Protein AF-A0A814I3J7-F1 (afdb_monomer)

Secondary structure (DSSP, 8-state):
---TTT-GGGGG-TTTTTS-PPTT----HHHHHTTT---HHHHHHHHHHT-SSTTTS--HHHHHTSGGGTSSSPP----GGG--S-HHHHHHHHHHTT------------------

Organism: NCBI:txid104777

InterPro domains:
  IPR011009 Protein kinase-like domain superfamily [SSF56112] (3-76)

pLDDT: mean 76.12, std 17.76, range [35.34, 94.69]

Sequence (116 aa):
SITTEVWPDVDKLELFGKLVPKPDVKRRVKERLGSYIKDPSGLDLLDKLLTLDPKKRIDSDDALDHDFFWTEPMPCDLKLDKLNSSMFEYTASRRNQYRQPQRHPNQEQQHFDRVY

Nearest PDB structures (foldseek):
  3lq5-assembly1_A  TM=9.697E-01  e=1.483E-08  Homo sapiens
  4bcj-assembly1_A  TM=9.676E-01  e=1.483E-08  Homo sapiens
  4bch-assembly1_A  TM=9.701E-01  e=1.810E-08  Homo sapiens
  4bci-assembly1_A  TM=9.575E-01  e=2.878E-08  Homo sapiens
  4ogr-assem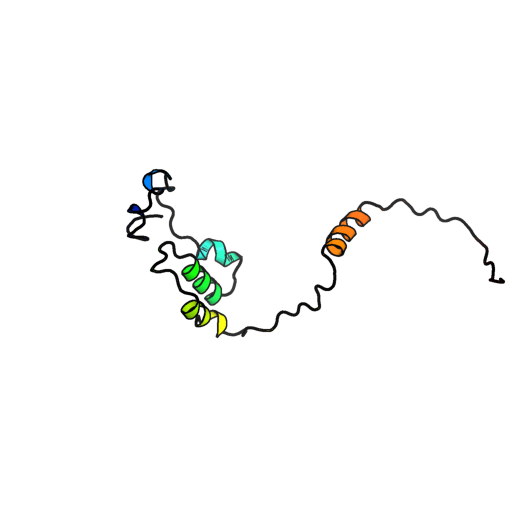bly3_I  TM=9.716E-01  e=5.585E-08  Homo sapiens

Foldseek 3Di:
DPDCVQAVCLVVDPCSVVDDPDPPDDDCQCVVCCVPDVDPQVSVLVVLCPRPHPVSRDDPVVSCVGCVCVDPVHDDDDPCVVVPDDVCVVVVVVVVVVDDDDDDDDDDDDDDDDDD

Solvent-accessible surface area (backbone atoms only — not comparable to full-atom values): 7766 Å² total; per-residue (Å²): 71,98,39,55,89,71,23,71,70,48,81,77,38,83,58,50,86,73,50,84,71,71,81,83,44,68,90,50,62,61,73,68,42,47,84,77,43,83,50,68,50,54,44,49,54,50,45,40,62,66,38,85,29,71,90,76,25,60,52,72,68,64,54,63,70,31,61,52,61,75,36,89,78,60,84,68,85,80,81,59,84,80,63,81,62,56,74,61,59,75,54,49,59,66,58,51,72,78,59,75,75,85,83,80,89,78,90,77,90,79,92,78,83,87,82,137

Radius of gyration: 28.58 Å; Cα contacts (8 Å, |Δi|>4): 58; chains: 1; bounding box: 78×66×41 Å

Mean predicted aligned error: 14.58 Å

Structure (mmCIF, N/CA/C/O backbone):
data_AF-A0A814I3J7-F1
#
_entry.id   AF-A0A814I3J7-F1
#
loop_
_atom_site.group_PDB
_atom_site.id
_atom_site.type_symbol
_atom_site.label_atom_id
_atom_site.label_alt_id
_atom_site.label_comp_id
_atom_site.label_asym_id
_atom_site.label_entity_id
_atom_site.label_seq_id
_atom_site.pdbx_PDB_ins_code
_atom_site.Cartn_x
_atom_site.Cartn_y
_atom_site.Cartn_z
_atom_site.occupancy
_atom_site.B_iso_or_equiv
_atom_site.auth_seq_id
_atom_site.auth_comp_id
_atom_site.auth_asym_id
_atom_site.auth_atom_id
_atom_site.pdbx_PDB_model_num
ATOM 1 N N . SER A 1 1 ? -4.962 9.405 10.974 1.00 75.38 1 SER A N 1
ATOM 2 C CA . SER A 1 1 ? -5.208 8.659 12.219 1.00 75.38 1 SER A CA 1
ATOM 3 C C . SER A 1 1 ? -6.143 7.511 11.921 1.00 75.38 1 SER A C 1
ATOM 5 O O . SER A 1 1 ? -6.723 7.505 10.841 1.00 75.38 1 SER A O 1
ATOM 7 N N . ILE A 1 2 ? -6.288 6.546 12.831 1.00 80.00 2 ILE A N 1
ATOM 8 C CA . ILE A 1 2 ? -7.362 5.552 12.721 1.00 80.00 2 ILE A CA 1
ATOM 9 C C . ILE A 1 2 ? -8.641 6.251 13.193 1.00 80.00 2 ILE A C 1
ATOM 11 O O . ILE A 1 2 ? -8.871 6.385 14.390 1.00 80.00 2 ILE A O 1
ATOM 15 N N . THR A 1 3 ? -9.391 6.803 12.245 1.00 82.31 3 THR A N 1
ATOM 16 C CA . THR A 1 3 ? -10.650 7.524 12.470 1.00 82.31 3 THR A CA 1
ATOM 17 C C . THR A 1 3 ? -11.735 6.928 11.586 1.00 82.31 3 THR A C 1
ATOM 19 O O . THR A 1 3 ? -11.435 6.346 10.540 1.00 82.31 3 THR A O 1
ATOM 22 N N . THR A 1 4 ? -12.991 7.119 11.983 1.00 81.50 4 THR A N 1
ATOM 23 C CA . THR A 1 4 ? -14.174 6.721 11.204 1.00 81.50 4 THR A CA 1
ATOM 24 C C . THR A 1 4 ? -14.230 7.396 9.828 1.00 81.50 4 THR A C 1
ATOM 26 O O . THR A 1 4 ? -14.782 6.837 8.890 1.00 81.50 4 THR A O 1
ATOM 29 N N . GLU A 1 5 ? -13.586 8.552 9.647 1.00 83.31 5 GLU A N 1
ATOM 30 C CA . GLU A 1 5 ? -13.443 9.195 8.331 1.00 83.31 5 GLU A CA 1
ATOM 31 C C . GLU A 1 5 ? -12.601 8.361 7.348 1.00 83.31 5 GLU A C 1
ATOM 33 O O . GLU A 1 5 ? -12.917 8.262 6.162 1.00 83.31 5 GLU A O 1
ATOM 38 N N . VAL A 1 6 ? -11.512 7.751 7.832 1.00 84.62 6 VAL A N 1
ATOM 39 C CA . VAL A 1 6 ? -10.590 6.970 6.992 1.00 84.62 6 VAL A CA 1
ATOM 40 C C . VAL A 1 6 ? -11.074 5.528 6.846 1.00 84.62 6 VAL A C 1
ATOM 42 O O . VAL A 1 6 ? -11.006 4.972 5.749 1.00 84.62 6 VAL A O 1
ATOM 45 N N . TRP A 1 7 ? -11.590 4.947 7.932 1.00 87.56 7 TRP A N 1
ATOM 46 C CA . TRP A 1 7 ? -12.144 3.596 7.986 1.00 87.56 7 TRP A CA 1
ATOM 47 C C . TRP A 1 7 ? -13.525 3.634 8.666 1.00 87.56 7 TRP A C 1
ATOM 49 O O . TRP A 1 7 ? -13.598 3.576 9.893 1.00 87.56 7 TRP A O 1
ATOM 59 N N . PRO A 1 8 ? -14.621 3.729 7.887 1.00 87.00 8 PRO A N 1
ATOM 60 C CA . PRO A 1 8 ? -15.975 3.920 8.418 1.00 87.00 8 PRO A CA 1
ATOM 61 C C . PRO A 1 8 ? -16.447 2.831 9.377 1.00 87.00 8 PRO A C 1
ATOM 63 O O . PRO A 1 8 ? -17.109 3.142 10.353 1.00 87.00 8 PRO A O 1
ATOM 66 N N . ASP A 1 9 ? -16.069 1.577 9.120 1.00 86.50 9 ASP A N 1
ATOM 67 C CA . ASP A 1 9 ? -16.484 0.413 9.913 1.00 86.50 9 ASP A CA 1
ATOM 68 C C . ASP A 1 9 ? -15.544 0.105 11.097 1.00 86.50 9 ASP A C 1
ATOM 70 O O . ASP A 1 9 ? -15.607 -0.982 11.674 1.00 86.50 9 ASP A O 1
ATOM 74 N N . VAL A 1 10 ? -14.623 1.011 11.443 1.00 85.50 10 VAL A N 1
ATOM 75 C CA . VAL A 1 10 ? -13.638 0.765 12.510 1.00 85.50 10 VAL A CA 1
ATOM 76 C C . VAL A 1 10 ? -14.267 0.728 13.906 1.00 85.50 10 VAL A C 1
ATOM 78 O O . VAL A 1 10 ? -13.767 0.046 14.797 1.00 85.50 10 VAL A O 1
ATOM 81 N N . ASP A 1 11 ? -15.385 1.425 14.085 1.00 84.12 11 ASP A N 1
ATOM 82 C CA . ASP A 1 11 ? -16.189 1.479 15.307 1.00 84.12 11 ASP A CA 1
ATOM 83 C C . ASP A 1 11 ? -16.862 0.139 15.643 1.00 84.12 11 ASP A C 1
ATOM 85 O O . ASP A 1 11 ? -17.057 -0.182 16.814 1.00 84.12 11 ASP A O 1
ATOM 89 N N . LYS A 1 12 ? -17.153 -0.678 14.625 1.00 86.50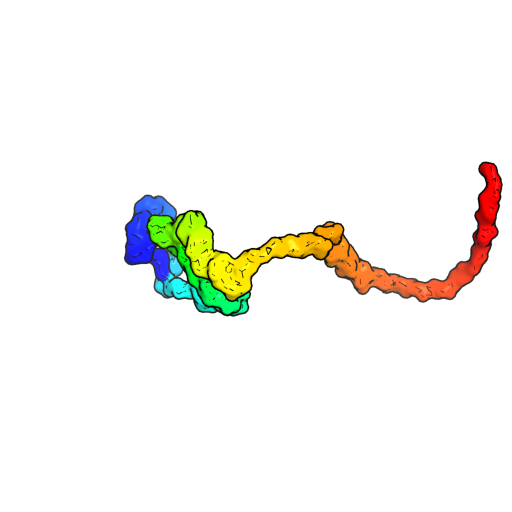 12 LYS A N 1
ATOM 90 C CA . LYS A 1 12 ? -17.721 -2.028 14.770 1.00 86.50 12 LYS A CA 1
ATOM 91 C C . LYS A 1 12 ? -16.723 -3.044 15.324 1.00 86.50 12 LYS A C 1
ATOM 93 O O . LYS A 1 12 ? -17.116 -4.152 15.682 1.00 86.50 12 LYS A O 1
ATOM 98 N N . LEU A 1 13 ? -15.434 -2.706 15.379 1.00 86.12 13 LEU A N 1
ATOM 99 C CA . LEU A 1 13 ? -14.408 -3.595 15.909 1.00 86.12 13 LEU A CA 1
ATOM 100 C C . LEU A 1 13 ? -14.395 -3.526 17.437 1.00 86.12 13 LEU A C 1
ATOM 102 O O . LEU A 1 13 ? -14.071 -2.496 18.024 1.00 86.12 13 LEU A O 1
ATOM 106 N N . GLU A 1 14 ? -14.642 -4.657 18.094 1.00 87.50 14 GLU A N 1
ATOM 107 C CA . GLU A 1 14 ? -14.698 -4.754 19.563 1.00 87.50 14 GLU A CA 1
ATOM 108 C C . GLU A 1 14 ? -13.437 -4.233 20.275 1.00 87.50 14 GLU A C 1
ATOM 110 O O . GLU A 1 14 ? -13.483 -3.761 21.413 1.00 87.50 14 GLU A O 1
ATOM 115 N N . LEU A 1 15 ? -12.284 -4.338 19.611 1.00 85.62 15 LEU A N 1
ATOM 116 C CA . LEU A 1 15 ? -10.996 -3.914 20.152 1.00 85.62 15 LEU A CA 1
ATOM 117 C C . LEU A 1 15 ? -10.726 -2.418 19.964 1.00 85.62 15 LEU A C 1
ATOM 119 O O . LEU A 1 15 ? -9.851 -1.889 20.647 1.00 85.62 15 LEU A O 1
ATOM 123 N N . PHE A 1 16 ? -11.463 -1.723 19.093 1.00 82.50 16 PHE A N 1
ATOM 124 C CA . PHE A 1 16 ? -11.226 -0.306 18.813 1.00 82.50 16 PHE A CA 1
ATOM 125 C C . PHE A 1 16 ? -11.450 0.569 20.051 1.00 82.50 16 PHE A C 1
ATOM 127 O O . PHE A 1 16 ? -10.665 1.474 20.308 1.00 82.50 16 PHE A O 1
ATOM 134 N N . GLY A 1 17 ? -12.444 0.243 20.883 1.00 75.94 17 GLY A N 1
ATOM 135 C CA . GLY A 1 17 ? -12.672 0.937 22.157 1.00 75.94 17 GLY A CA 1
ATOM 136 C C . GLY A 1 17 ? -11.660 0.594 23.260 1.00 75.94 17 GLY A C 1
ATOM 137 O O . GLY A 1 17 ? -11.523 1.349 24.219 1.00 75.94 17 GLY A O 1
ATOM 138 N N . LYS A 1 18 ? -10.947 -0.536 23.146 1.00 82.94 18 LYS A N 1
ATOM 139 C CA . LYS A 1 18 ? -9.957 -0.997 24.143 1.00 82.94 18 LYS A CA 1
ATOM 140 C C . LYS A 1 18 ? -8.543 -0.512 23.835 1.00 82.94 18 LYS A C 1
ATOM 142 O O . LYS A 1 18 ? -7.719 -0.381 24.736 1.00 82.94 18 LYS A O 1
ATOM 147 N N . LEU A 1 19 ? -8.250 -0.274 22.562 1.00 79.12 19 LEU A N 1
ATOM 148 C CA . LEU A 1 19 ? -6.972 0.242 22.100 1.00 79.12 19 LEU A CA 1
ATOM 149 C C . LEU A 1 19 ? -7.087 1.755 21.983 1.00 79.12 19 LEU A C 1
ATOM 151 O O . LEU A 1 19 ? -7.804 2.234 21.122 1.00 79.12 19 LEU A O 1
ATOM 155 N N . VAL A 1 20 ? -6.364 2.508 22.813 1.00 71.69 20 VAL A N 1
ATOM 156 C CA . VAL A 1 20 ? -6.272 3.968 22.662 1.00 71.69 20 VAL A CA 1
ATOM 157 C C . VAL A 1 20 ? -5.359 4.256 21.468 1.00 71.69 20 VAL A C 1
ATOM 159 O O . VAL A 1 20 ? -4.136 4.107 21.592 1.00 71.69 20 VAL A O 1
ATOM 162 N N . PRO A 1 21 ? -5.890 4.641 20.292 1.00 70.50 21 PRO A N 1
ATOM 163 C CA . PRO A 1 21 ? -5.038 4.983 19.170 1.00 70.50 21 PRO A CA 1
ATOM 164 C C . PRO A 1 21 ? -4.305 6.274 19.530 1.00 70.50 21 PRO A C 1
ATOM 166 O O . PRO A 1 21 ? -4.874 7.167 20.162 1.00 70.50 21 PRO A O 1
ATOM 169 N N . LYS A 1 22 ? -3.044 6.414 19.111 1.00 71.31 22 LYS A N 1
ATOM 170 C CA . LYS A 1 22 ? -2.365 7.708 19.245 1.00 71.31 22 LYS A CA 1
ATOM 171 C C . LYS A 1 22 ? -3.173 8.768 18.480 1.00 71.31 22 LYS A C 1
ATOM 173 O O . LYS A 1 22 ? -3.435 8.561 17.289 1.00 71.31 22 LYS A O 1
ATOM 178 N N . PRO A 1 23 ? -3.565 9.8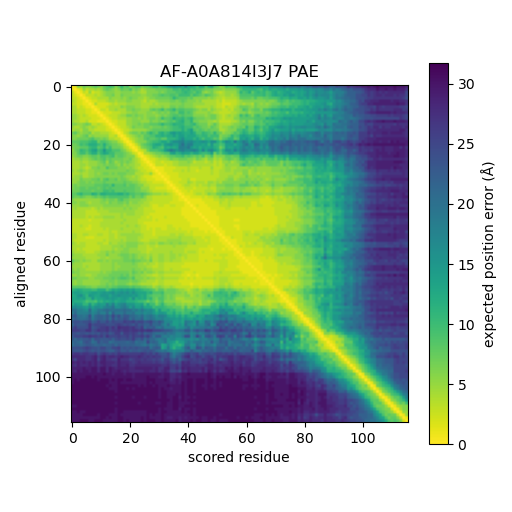75 19.131 1.00 70.12 23 PRO A N 1
ATOM 179 C CA . PRO A 1 23 ? -4.314 10.923 18.461 1.00 70.12 23 PRO A CA 1
ATOM 180 C C . PRO A 1 23 ? -3.454 11.578 17.371 1.00 70.12 23 PRO A C 1
ATOM 182 O O . PRO A 1 23 ? -2.232 11.657 17.482 1.00 70.12 23 PRO A O 1
ATOM 185 N N . ASP A 1 24 ? -4.117 12.008 16.298 1.00 72.62 24 ASP A N 1
ATOM 186 C CA . ASP A 1 24 ? -3.559 12.824 15.206 1.00 72.62 24 ASP A CA 1
ATOM 187 C C . ASP A 1 24 ? -2.325 12.272 14.442 1.00 72.62 24 ASP A C 1
ATOM 189 O O . ASP A 1 24 ? -1.500 13.000 13.884 1.00 72.62 24 ASP A O 1
ATOM 193 N N . VAL A 1 25 ? -2.187 10.947 14.341 1.00 81.69 25 VAL A N 1
ATOM 194 C CA . VAL A 1 25 ? -1.185 10.334 13.455 1.00 81.69 25 VAL A CA 1
ATOM 195 C C . VAL A 1 25 ? -1.599 10.486 11.988 1.00 81.69 25 VAL A C 1
ATOM 197 O O . VAL A 1 25 ? -2.361 9.679 11.451 1.00 81.69 25 VAL A O 1
ATOM 200 N N . LYS A 1 26 ? -1.071 11.502 11.300 1.00 83.56 26 LYS A N 1
ATOM 201 C CA . LYS A 1 26 ? -1.192 11.637 9.835 1.00 83.56 26 LYS A CA 1
ATOM 202 C C . LYS A 1 26 ? -0.567 10.440 9.105 1.00 83.56 26 LYS A C 1
ATOM 204 O O . LYS A 1 26 ? 0.382 9.829 9.597 1.00 83.56 26 LYS A O 1
ATOM 209 N N . ARG A 1 27 ? -1.095 10.104 7.922 1.00 84.62 27 ARG A N 1
ATOM 210 C CA . ARG A 1 27 ? -0.541 9.044 7.065 1.00 84.62 27 ARG A CA 1
ATOM 211 C C . ARG A 1 27 ? 0.831 9.489 6.547 1.00 84.62 27 ARG A C 1
ATOM 213 O O . ARG A 1 27 ? 0.926 10.517 5.892 1.00 84.62 27 ARG A O 1
ATOM 220 N N . ARG A 1 28 ? 1.881 8.717 6.848 1.00 85.94 28 ARG A N 1
ATOM 221 C CA . ARG A 1 28 ? 3.283 9.007 6.469 1.00 85.94 28 ARG A CA 1
ATOM 222 C C . ARG A 1 28 ? 3.953 7.843 5.734 1.00 85.94 28 ARG A C 1
ATOM 224 O O . ARG A 1 28 ? 5.158 7.655 5.844 1.00 85.94 28 ARG A O 1
ATOM 231 N N . VAL A 1 29 ? 3.169 7.014 5.043 1.00 86.69 29 VAL A N 1
ATOM 232 C CA . VAL A 1 29 ? 3.673 5.809 4.360 1.00 86.69 29 VAL A CA 1
ATOM 233 C C . VAL A 1 29 ? 4.690 6.198 3.286 1.00 86.69 29 VAL A C 1
ATOM 235 O O . VAL A 1 29 ? 5.843 5.786 3.371 1.00 86.69 29 VAL A O 1
ATOM 238 N N . LYS A 1 30 ? 4.305 7.095 2.367 1.00 87.12 30 LYS A N 1
ATOM 239 C CA . LYS A 1 30 ? 5.191 7.621 1.317 1.00 87.12 30 LYS A CA 1
ATOM 240 C C . LYS A 1 30 ? 6.445 8.311 1.884 1.00 87.12 30 LYS A C 1
ATOM 242 O O . LYS A 1 30 ? 7.545 8.056 1.415 1.00 87.12 30 LYS A O 1
ATOM 247 N N . GLU A 1 31 ? 6.299 9.106 2.946 1.00 88.50 31 GLU A N 1
ATOM 248 C CA . GLU A 1 31 ? 7.416 9.798 3.617 1.00 88.50 31 GLU A CA 1
ATOM 249 C C . GLU A 1 31 ? 8.424 8.819 4.244 1.00 88.50 31 GLU A C 1
ATOM 251 O O . GLU A 1 31 ? 9.630 8.982 4.087 1.00 88.50 31 GLU A O 1
ATOM 256 N N . ARG A 1 32 ? 7.944 7.781 4.942 1.00 89.00 32 ARG A N 1
ATOM 257 C CA . ARG A 1 32 ? 8.816 6.811 5.622 1.00 89.00 32 ARG A CA 1
ATOM 258 C C . ARG A 1 32 ? 9.461 5.807 4.679 1.00 89.00 32 ARG A C 1
ATOM 260 O O . ARG A 1 32 ? 10.550 5.332 4.978 1.00 89.00 32 ARG A O 1
ATOM 267 N N . LEU A 1 33 ? 8.774 5.447 3.598 1.00 88.81 33 LEU A N 1
ATOM 268 C CA . LEU A 1 33 ? 9.227 4.412 2.670 1.00 88.81 33 LEU A CA 1
ATOM 269 C C . LEU A 1 33 ? 9.980 4.981 1.469 1.00 88.81 33 LEU A C 1
ATOM 271 O O . LEU A 1 33 ? 10.763 4.252 0.869 1.00 88.81 33 LEU A O 1
ATOM 275 N N . GLY A 1 34 ? 9.839 6.275 1.172 1.00 87.38 34 GLY A N 1
ATOM 276 C CA . GLY A 1 34 ? 10.538 6.926 0.061 1.00 87.38 34 GLY A CA 1
ATOM 277 C C . GLY A 1 34 ? 12.066 6.918 0.180 1.00 87.38 34 GLY A C 1
ATOM 278 O O . GLY A 1 34 ? 12.758 7.011 -0.827 1.00 87.38 34 GLY A O 1
ATOM 279 N N . SER A 1 35 ? 12.627 6.756 1.383 1.00 90.06 35 SER A N 1
ATOM 280 C CA . SER A 1 35 ? 14.076 6.571 1.560 1.00 90.06 35 SER A CA 1
ATOM 281 C C . SER A 1 35 ? 14.565 5.174 1.160 1.00 90.06 35 SER A C 1
ATOM 283 O O . SER A 1 35 ? 15.740 5.009 0.831 1.00 90.06 35 SER A O 1
ATOM 285 N N . TYR A 1 36 ? 13.682 4.173 1.186 1.00 89.94 36 TYR A N 1
ATOM 286 C CA . TYR A 1 36 ? 13.995 2.777 0.873 1.00 89.94 36 TYR A CA 1
ATOM 287 C C . TYR A 1 36 ? 13.601 2.412 -0.560 1.00 89.94 36 TYR A C 1
ATOM 289 O O . TYR A 1 36 ? 14.332 1.695 -1.241 1.00 89.94 36 TYR A O 1
ATOM 297 N N . ILE A 1 37 ? 12.457 2.916 -1.019 1.00 88.50 37 ILE A N 1
ATOM 298 C CA . ILE A 1 37 ? 11.890 2.648 -2.336 1.00 88.50 37 ILE A CA 1
ATOM 299 C C . ILE A 1 37 ? 12.107 3.889 -3.191 1.00 88.50 37 ILE A C 1
ATOM 301 O O . ILE A 1 37 ? 11.451 4.909 -3.004 1.00 88.50 37 ILE A O 1
ATOM 305 N N . LYS A 1 38 ? 13.062 3.794 -4.118 1.00 86.81 38 LYS A N 1
ATOM 306 C CA . LYS A 1 38 ? 13.386 4.887 -5.046 1.00 86.81 38 LYS A CA 1
ATOM 307 C C . LYS A 1 38 ? 12.375 5.015 -6.182 1.00 86.81 38 LYS A C 1
ATOM 309 O O . LYS A 1 38 ? 12.286 6.079 -6.781 1.00 86.81 38 LYS A O 1
ATOM 314 N N . ASP A 1 39 ? 11.669 3.931 -6.484 1.00 88.62 39 ASP A N 1
ATOM 315 C CA . ASP A 1 39 ? 10.698 3.889 -7.565 1.00 88.62 39 ASP A CA 1
ATOM 316 C C . ASP A 1 39 ? 9.341 4.483 -7.125 1.00 88.62 39 ASP A C 1
ATOM 318 O O . ASP A 1 39 ? 8.737 3.982 -6.167 1.00 88.62 39 ASP A O 1
ATOM 322 N N . PRO A 1 40 ? 8.843 5.543 -7.791 1.00 89.81 40 PRO A N 1
ATOM 323 C CA . PRO A 1 40 ? 7.562 6.157 -7.451 1.00 89.81 40 PRO A CA 1
ATOM 324 C C . PRO A 1 40 ? 6.368 5.209 -7.609 1.00 89.81 40 PRO A C 1
ATOM 326 O O . PRO A 1 40 ? 5.456 5.253 -6.781 1.00 89.81 40 PRO A O 1
ATOM 329 N N . SER A 1 41 ? 6.378 4.343 -8.628 1.00 90.88 41 SER A N 1
ATOM 330 C CA . SER A 1 41 ? 5.281 3.406 -8.907 1.00 90.88 41 SER A CA 1
ATOM 331 C C . SER A 1 41 ? 5.170 2.336 -7.821 1.00 90.88 41 SER A C 1
ATOM 333 O O . SER A 1 41 ? 4.075 2.051 -7.333 1.00 90.88 41 SER A O 1
ATOM 335 N N . GLY A 1 42 ? 6.300 1.799 -7.359 1.00 90.19 42 GLY A N 1
ATOM 336 C CA . GLY A 1 42 ? 6.357 0.848 -6.250 1.00 90.19 42 GLY A CA 1
ATOM 337 C C . GLY A 1 42 ? 5.947 1.469 -4.916 1.00 90.19 42 GLY A C 1
ATOM 338 O O . GLY A 1 42 ? 5.288 0.821 -4.101 1.00 90.19 42 GLY A O 1
ATOM 339 N N . LEU A 1 43 ? 6.275 2.748 -4.697 1.00 92.44 43 LEU A N 1
ATOM 340 C CA . LEU A 1 43 ? 5.807 3.489 -3.526 1.00 92.44 43 LEU A CA 1
ATOM 341 C C . LEU A 1 43 ? 4.281 3.667 -3.545 1.00 92.44 43 LEU A C 1
ATOM 343 O O . LEU A 1 43 ? 3.646 3.588 -2.493 1.00 92.44 43 LEU A O 1
ATOM 347 N N . ASP A 1 44 ? 3.694 3.911 -4.719 1.00 92.12 44 ASP A N 1
ATOM 348 C CA . ASP A 1 44 ? 2.246 4.059 -4.874 1.00 92.12 44 ASP A CA 1
ATOM 349 C C . ASP A 1 44 ? 1.502 2.736 -4.667 1.00 92.12 44 ASP A C 1
ATOM 351 O O . ASP A 1 44 ? 0.551 2.689 -3.884 1.00 92.12 44 ASP A O 1
ATOM 355 N N . LEU A 1 45 ? 1.999 1.644 -5.258 1.00 93.50 45 LEU A N 1
ATOM 356 C CA . LEU A 1 45 ? 1.459 0.302 -5.033 1.00 93.50 45 LEU A CA 1
ATOM 357 C C . LEU A 1 45 ? 1.477 -0.055 -3.542 1.00 93.50 45 LEU A C 1
ATOM 359 O O . LEU A 1 45 ? 0.480 -0.515 -2.983 1.00 93.50 45 LEU A O 1
ATOM 363 N N . LEU A 1 46 ? 2.593 0.214 -2.862 1.00 93.00 46 LEU A N 1
ATOM 364 C CA . LEU A 1 46 ? 2.718 -0.062 -1.435 1.00 93.00 46 LEU A CA 1
ATOM 365 C C . LEU A 1 46 ? 1.808 0.829 -0.580 1.00 93.00 46 LEU A C 1
ATOM 367 O O . LEU A 1 46 ? 1.286 0.381 0.442 1.00 93.00 46 LEU A O 1
ATOM 371 N N . ASP A 1 47 ? 1.574 2.075 -0.997 1.00 92.44 47 ASP A N 1
ATOM 372 C CA . ASP A 1 47 ? 0.598 2.954 -0.355 1.00 92.44 47 ASP A CA 1
ATOM 373 C C . ASP A 1 47 ? -0.818 2.360 -0.457 1.00 92.44 47 ASP A C 1
ATOM 375 O O . ASP A 1 47 ? -1.510 2.252 0.561 1.00 92.44 47 ASP A O 1
ATOM 379 N N . LYS A 1 48 ? -1.214 1.875 -1.640 1.00 92.19 48 LYS A N 1
ATOM 380 C CA . LYS A 1 48 ? -2.514 1.221 -1.865 1.00 92.19 48 LYS A CA 1
ATOM 381 C C . LYS A 1 48 ? -2.666 -0.075 -1.060 1.00 92.19 48 LYS A C 1
ATOM 383 O O . LYS A 1 48 ? -3.711 -0.275 -0.430 1.00 92.19 48 LYS A O 1
ATOM 388 N N . LEU A 1 49 ? -1.618 -0.901 -0.984 1.00 93.62 49 LEU A N 1
ATOM 389 C CA . LEU A 1 49 ? -1.581 -2.128 -0.170 1.00 93.62 49 LEU A CA 1
ATOM 390 C C . LEU A 1 49 ? -1.709 -1.844 1.335 1.00 93.62 49 LEU A C 1
ATOM 392 O O . LEU A 1 49 ? -2.386 -2.573 2.059 1.00 93.62 49 LEU A O 1
ATOM 396 N N . LEU A 1 50 ? -1.109 -0.755 1.822 1.00 92.88 50 LEU A N 1
ATOM 397 C CA . LEU A 1 50 ? -1.146 -0.349 3.233 1.00 92.88 50 LEU A CA 1
ATOM 398 C C . LEU A 1 50 ? -2.340 0.567 3.569 1.00 92.88 50 LEU A C 1
ATOM 400 O O . LEU A 1 50 ? -2.269 1.417 4.466 1.00 92.88 50 LEU A O 1
ATOM 404 N N . THR A 1 51 ? -3.453 0.426 2.850 1.00 92.50 51 THR A N 1
ATOM 405 C CA . THR A 1 51 ? -4.712 1.119 3.162 1.00 92.50 51 THR A CA 1
ATOM 406 C C . THR A 1 51 ? -5.365 0.512 4.407 1.00 92.50 51 THR A C 1
ATOM 408 O O . THR A 1 51 ? -5.451 -0.710 4.553 1.00 92.50 51 THR A O 1
ATOM 411 N N . LEU A 1 52 ? -5.800 1.373 5.337 1.00 89.12 52 LEU A N 1
ATOM 412 C CA . LEU A 1 52 ? -6.373 0.950 6.623 1.00 89.12 52 LEU A CA 1
ATOM 413 C C . LEU A 1 52 ? -7.707 0.226 6.438 1.00 89.12 52 LEU A C 1
ATOM 415 O O . LEU A 1 52 ? -7.878 -0.867 6.967 1.00 89.12 52 LEU A O 1
ATOM 419 N N . ASP A 1 53 ? -8.611 0.832 5.668 1.00 89.25 53 ASP A N 1
ATOM 420 C CA . ASP A 1 53 ? -9.910 0.254 5.342 1.00 89.25 53 ASP A CA 1
ATOM 421 C C . ASP A 1 53 ? -9.729 -0.90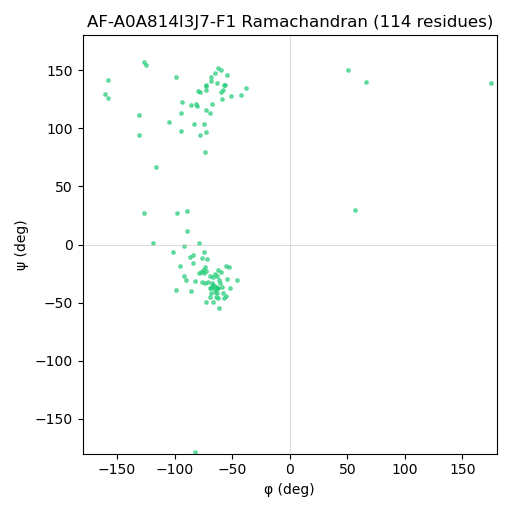8 4.349 1.00 89.25 53 ASP A C 1
ATOM 423 O O . ASP A 1 53 ? -9.286 -0.668 3.222 1.00 89.25 53 ASP A O 1
ATOM 427 N N . PRO A 1 54 ? -10.058 -2.156 4.728 1.00 89.06 54 PRO A N 1
ATOM 428 C CA . PRO A 1 54 ? -9.914 -3.303 3.842 1.00 89.06 54 PRO A CA 1
ATOM 429 C C . PRO A 1 54 ? -10.803 -3.205 2.599 1.00 89.06 54 PRO A C 1
ATOM 431 O O . PRO A 1 54 ? -10.427 -3.746 1.570 1.00 89.06 54 PRO A O 1
ATOM 434 N N . LYS A 1 55 ? -11.937 -2.491 2.652 1.00 89.50 55 LYS A N 1
ATOM 435 C CA . LYS A 1 55 ? -12.824 -2.316 1.488 1.00 89.50 55 LYS A CA 1
ATOM 436 C C . LYS A 1 55 ? -12.248 -1.378 0.430 1.00 89.50 55 LYS A C 1
ATOM 438 O O . LYS A 1 55 ? -12.669 -1.426 -0.717 1.00 89.50 55 LYS A O 1
ATOM 443 N N . LYS A 1 56 ? -11.331 -0.494 0.830 1.00 89.19 56 LYS A N 1
ATOM 444 C CA . LYS A 1 56 ? -10.622 0.442 -0.059 1.00 89.19 56 LYS A CA 1
ATOM 445 C C . LYS A 1 56 ? -9.208 -0.032 -0.390 1.00 89.19 56 LYS A C 1
ATOM 447 O O . LYS A 1 56 ? -8.501 0.639 -1.137 1.00 89.19 56 LYS A O 1
ATOM 452 N N . ARG A 1 57 ? -8.755 -1.118 0.239 1.00 94.44 57 ARG A N 1
ATOM 453 C CA . ARG A 1 57 ? -7.446 -1.702 -0.025 1.00 94.44 57 ARG A CA 1
ATOM 454 C C . ARG A 1 57 ? -7.501 -2.390 -1.380 1.00 94.44 57 ARG A C 1
ATOM 456 O O . ARG A 1 57 ? -8.475 -3.074 -1.669 1.00 94.44 57 ARG A O 1
ATOM 463 N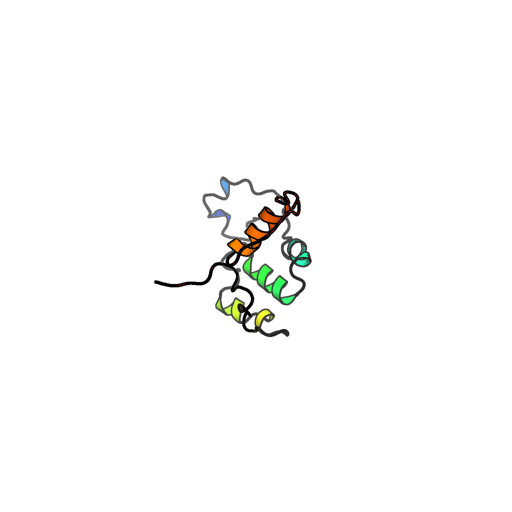 N . ILE A 1 58 ? -6.450 -2.191 -2.166 1.00 94.62 58 ILE A N 1
ATOM 464 C CA . ILE A 1 58 ? -6.288 -2.844 -3.463 1.00 94.62 58 ILE A CA 1
ATOM 465 C C . ILE A 1 58 ? -6.355 -4.367 -3.299 1.00 94.62 58 ILE A C 1
ATOM 467 O O . ILE A 1 58 ? -5.811 -4.908 -2.326 1.00 94.62 58 ILE A O 1
ATOM 471 N N . ASP A 1 59 ? -7.056 -5.035 -4.210 1.00 94.69 59 ASP A N 1
ATOM 472 C CA . ASP A 1 59 ? -7.085 -6.491 -4.264 1.00 94.69 59 ASP A CA 1
ATOM 473 C C . ASP A 1 59 ? -5.846 -7.033 -4.998 1.00 94.69 59 ASP A C 1
ATOM 475 O O . ASP A 1 59 ? -4.920 -6.292 -5.331 1.00 94.69 59 ASP A O 1
ATOM 479 N N . SER A 1 60 ? -5.754 -8.355 -5.144 1.00 93.56 60 SER A N 1
ATOM 480 C CA . SER A 1 60 ? -4.589 -8.962 -5.800 1.00 93.56 60 SER A CA 1
ATOM 481 C C . SER A 1 60 ? -4.590 -8.755 -7.311 1.00 93.56 60 SER A C 1
ATOM 483 O O . SER A 1 60 ? -3.511 -8.608 -7.878 1.00 93.56 60 SER A O 1
ATOM 485 N N . ASP A 1 61 ? -5.762 -8.712 -7.939 1.00 94.12 61 ASP A N 1
ATOM 486 C CA . ASP A 1 61 ? -5.885 -8.582 -9.390 1.00 94.12 61 ASP A CA 1
ATOM 487 C C . ASP A 1 61 ? -5.523 -7.147 -9.814 1.00 94.12 61 ASP A C 1
ATOM 489 O O . ASP A 1 61 ? -4.595 -6.950 -10.598 1.00 94.12 61 ASP A O 1
ATOM 493 N N . ASP A 1 62 ? -6.109 -6.138 -9.162 1.00 93.75 62 ASP A N 1
ATOM 494 C CA . ASP A 1 62 ? -5.777 -4.721 -9.341 1.00 93.75 62 ASP A CA 1
ATOM 495 C C . ASP A 1 62 ? -4.308 -4.427 -8.988 1.00 93.75 62 ASP A C 1
ATOM 497 O O . ASP A 1 62 ? -3.677 -3.537 -9.566 1.00 93.75 62 ASP A O 1
ATOM 501 N N . ALA A 1 63 ? -3.738 -5.141 -8.009 1.00 93.81 63 ALA A N 1
ATOM 502 C CA . ALA A 1 63 ? -2.333 -4.977 -7.646 1.00 93.81 63 ALA A CA 1
ATOM 503 C C . ALA A 1 63 ? -1.389 -5.496 -8.734 1.00 93.81 63 ALA A C 1
ATOM 505 O O . ALA A 1 63 ? -0.345 -4.882 -8.954 1.00 93.81 63 ALA A O 1
ATOM 506 N N . LEU A 1 64 ? -1.735 -6.600 -9.402 1.00 92.56 64 LEU A N 1
ATOM 507 C CA . LEU A 1 64 ? -0.960 -7.148 -10.518 1.00 92.56 64 LEU A CA 1
ATOM 508 C C . LEU A 1 64 ? -1.072 -6.275 -11.775 1.00 92.56 64 LEU A C 1
ATOM 510 O O . LEU A 1 64 ? -0.091 -6.130 -12.504 1.00 92.56 64 LEU A O 1
ATOM 514 N N . ASP A 1 65 ? -2.218 -5.628 -11.976 1.00 93.31 65 ASP A N 1
ATOM 515 C CA . ASP A 1 65 ? -2.440 -4.670 -13.065 1.00 93.31 65 ASP A CA 1
ATOM 516 C C . ASP A 1 65 ? -1.840 -3.276 -12.790 1.00 93.31 65 ASP A C 1
ATOM 518 O O . ASP A 1 65 ? -1.930 -2.370 -13.619 1.00 93.31 65 ASP A O 1
ATOM 522 N N . HIS A 1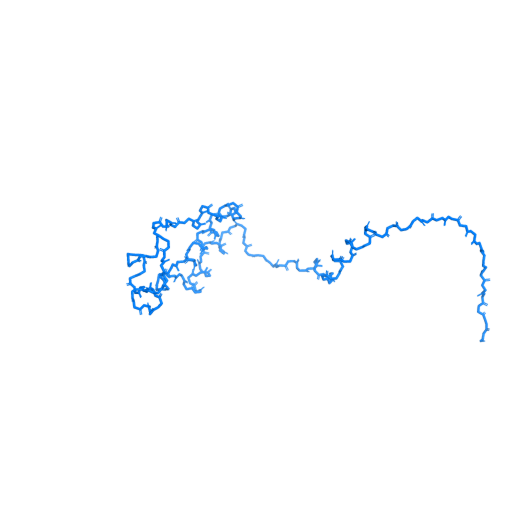 66 ? -1.181 -3.078 -11.646 1.00 94.50 66 HIS A N 1
ATOM 523 C CA . HIS A 1 66 ? -0.567 -1.802 -11.300 1.00 94.50 66 HIS A CA 1
ATOM 524 C C . HIS A 1 66 ? 0.642 -1.474 -12.188 1.00 94.50 66 HIS A C 1
ATOM 526 O O . HIS A 1 66 ? 1.511 -2.321 -12.398 1.00 94.50 66 HIS A O 1
ATOM 532 N N . ASP A 1 67 ? 0.785 -0.196 -12.567 1.00 91.88 67 ASP A N 1
ATOM 533 C CA . ASP A 1 67 ? 1.886 0.345 -13.388 1.00 91.88 67 ASP A CA 1
ATOM 534 C C . ASP A 1 67 ? 3.278 -0.127 -12.954 1.00 91.88 67 ASP A C 1
ATOM 536 O O . ASP A 1 67 ? 4.161 -0.301 -13.779 1.00 91.88 67 ASP A O 1
ATOM 540 N N . PHE A 1 68 ? 3.466 -0.400 -11.663 1.00 90.62 68 PHE A N 1
ATOM 541 C CA . PHE A 1 68 ? 4.720 -0.914 -11.110 1.00 90.62 68 PHE A CA 1
ATOM 542 C C . PHE A 1 68 ? 5.243 -2.163 -11.840 1.00 90.62 68 PHE A C 1
ATOM 544 O O . PHE A 1 68 ? 6.448 -2.294 -12.027 1.00 90.62 68 PHE A O 1
ATOM 551 N N . PHE A 1 69 ? 4.355 -3.064 -12.266 1.00 90.75 69 PHE A N 1
ATOM 552 C CA . PHE A 1 69 ? 4.730 -4.281 -12.992 1.00 90.75 69 PHE A CA 1
ATOM 553 C C . PHE A 1 69 ? 4.858 -4.077 -14.508 1.00 90.75 69 PHE A C 1
ATOM 555 O O . PHE A 1 69 ? 5.379 -4.954 -15.197 1.00 90.75 69 PHE A O 1
ATOM 562 N N . TRP A 1 70 ? 4.415 -2.926 -15.018 1.00 89.62 70 TRP A N 1
ATOM 563 C CA . TRP A 1 70 ? 4.326 -2.613 -16.447 1.00 89.62 70 TRP A CA 1
ATOM 564 C C . TRP A 1 70 ? 5.184 -1.407 -16.865 1.00 89.62 70 TRP A C 1
ATOM 566 O O . TRP A 1 70 ? 5.198 -1.031 -18.037 1.00 89.62 70 TRP A O 1
ATOM 576 N N . THR A 1 71 ? 5.916 -0.801 -15.928 1.00 87.44 71 THR A N 1
ATOM 577 C CA . THR A 1 71 ? 6.907 0.248 -16.182 1.00 87.44 71 THR A CA 1
ATOM 578 C C . THR A 1 71 ? 8.322 -0.314 -16.202 1.00 87.44 71 THR A C 1
ATOM 580 O O . THR A 1 71 ? 8.672 -1.179 -15.405 1.00 87.44 71 THR A O 1
ATOM 583 N N . GLU A 1 72 ? 9.167 0.232 -17.075 1.00 81.94 72 GLU A N 1
ATOM 584 C CA . GLU A 1 72 ? 10.604 -0.057 -17.101 1.00 81.94 72 GLU A CA 1
ATOM 585 C C . GLU A 1 72 ? 11.270 0.275 -15.745 1.00 81.94 72 GLU A C 1
ATOM 587 O O . GLU A 1 72 ? 11.078 1.384 -15.236 1.00 81.94 72 GLU A O 1
ATOM 592 N N . PRO A 1 73 ? 12.108 -0.608 -15.171 1.00 86.94 73 PRO A N 1
ATOM 593 C CA . PRO A 1 73 ? 12.514 -1.913 -15.688 1.00 86.94 73 PRO A CA 1
ATOM 594 C C . PRO A 1 73 ? 11.438 -2.988 -15.486 1.00 86.94 73 PRO A C 1
ATOM 596 O O . PRO A 1 73 ? 10.962 -3.204 -14.372 1.00 86.94 73 PRO A O 1
ATOM 599 N N . MET A 1 74 ? 11.135 -3.720 -16.560 1.00 86.81 74 MET A N 1
ATOM 600 C CA . MET A 1 74 ? 10.161 -4.810 -16.516 1.00 86.81 74 MET A CA 1
ATOM 601 C C . MET A 1 74 ? 10.596 -5.932 -15.555 1.00 86.81 74 MET A C 1
ATOM 603 O O . MET A 1 74 ? 11.802 -6.167 -15.378 1.00 86.81 74 MET A O 1
ATOM 607 N N . PRO A 1 75 ? 9.636 -6.674 -14.972 1.00 86.06 75 PRO A N 1
ATOM 608 C CA . PRO A 1 75 ? 9.927 -7.841 -14.153 1.00 86.06 75 PRO A CA 1
ATOM 609 C C . PRO A 1 75 ? 10.876 -8.804 -14.875 1.00 86.06 75 PRO A C 1
ATOM 611 O O . PRO A 1 75 ? 10.653 -9.186 -16.022 1.00 86.06 75 PRO A O 1
ATOM 614 N N . CYS A 1 76 ? 11.957 -9.181 -14.199 1.00 85.44 76 CYS A N 1
ATOM 615 C CA . CYS A 1 76 ? 12.977 -10.087 -14.717 1.00 85.44 76 CYS A CA 1
ATOM 616 C C . CYS A 1 76 ? 13.151 -11.264 -13.759 1.00 85.44 76 CYS A C 1
ATOM 618 O O . CYS A 1 76 ? 12.953 -11.121 -12.549 1.00 85.44 76 CYS A O 1
ATOM 620 N N . ASP A 1 77 ? 13.604 -12.399 -14.286 1.00 84.44 77 ASP A N 1
ATOM 621 C CA . ASP A 1 77 ? 13.899 -13.572 -13.471 1.00 84.44 77 ASP A CA 1
ATOM 622 C C . ASP A 1 77 ? 14.927 -13.269 -12.377 1.00 84.44 77 ASP A C 1
ATOM 624 O O . ASP A 1 77 ? 15.962 -12.618 -12.586 1.00 84.44 77 ASP A O 1
ATOM 628 N N . LEU A 1 78 ? 14.650 -13.789 -11.183 1.00 80.56 78 LEU A N 1
ATOM 629 C CA . LEU A 1 78 ? 15.566 -13.706 -10.060 1.00 80.56 78 LEU A CA 1
ATOM 630 C C . LEU A 1 78 ? 16.783 -14.586 -10.356 1.00 80.56 78 LEU A C 1
ATOM 632 O O . LEU A 1 78 ? 16.691 -15.811 -10.395 1.00 80.56 78 LEU A O 1
ATOM 636 N N . LYS A 1 79 ? 17.952 -13.965 -10.531 1.00 79.75 79 LYS A N 1
ATOM 637 C CA . LYS A 1 79 ? 19.231 -14.676 -10.680 1.00 79.75 79 LYS A CA 1
ATOM 638 C C . LYS A 1 79 ? 19.670 -15.250 -9.332 1.00 79.75 79 LYS A C 1
ATOM 640 O O . LYS A 1 79 ? 20.500 -14.663 -8.634 1.00 79.75 79 LYS A O 1
ATOM 645 N N . LEU A 1 80 ? 19.079 -16.385 -8.960 1.00 70.75 80 LEU A N 1
ATOM 646 C CA . LEU A 1 80 ? 19.368 -17.111 -7.720 1.00 70.75 80 LEU A CA 1
ATOM 647 C C . LEU A 1 80 ? 20.705 -17.864 -7.767 1.00 70.75 80 LEU A C 1
ATOM 649 O O . LEU A 1 80 ? 21.155 -18.341 -6.733 1.00 70.75 80 LEU A O 1
ATOM 653 N N . ASP A 1 81 ? 21.389 -17.898 -8.913 1.00 68.81 81 ASP A N 1
ATOM 654 C CA . ASP A 1 81 ? 22.660 -18.614 -9.130 1.00 68.81 81 ASP A CA 1
ATOM 655 C C . ASP A 1 81 ? 23.784 -18.227 -8.151 1.00 68.81 81 ASP A C 1
ATOM 657 O O . ASP A 1 81 ? 24.768 -18.946 -7.989 1.00 68.81 81 ASP A O 1
ATOM 661 N N . LYS A 1 82 ? 23.660 -17.071 -7.487 1.00 63.00 82 LYS A N 1
ATOM 662 C CA . LYS A 1 82 ? 24.604 -16.600 -6.461 1.00 63.00 82 LYS A CA 1
ATOM 663 C C . LYS A 1 82 ? 24.329 -17.167 -5.063 1.00 63.00 82 LYS A C 1
ATOM 665 O O . LYS A 1 82 ? 25.143 -16.958 -4.169 1.00 63.00 82 LYS A O 1
ATOM 670 N N . LEU A 1 83 ? 23.206 -17.855 -4.860 1.00 66.44 83 LEU A N 1
ATOM 671 C CA . LEU A 1 83 ? 22.736 -18.366 -3.566 1.00 66.44 83 LEU A CA 1
ATOM 672 C C . LEU A 1 83 ? 23.084 -19.848 -3.351 1.00 66.44 83 LEU A C 1
ATOM 674 O O . LEU A 1 83 ? 22.404 -20.547 -2.607 1.00 66.44 83 LEU A O 1
ATOM 678 N N . ASN A 1 84 ? 24.153 -20.335 -3.981 1.00 61.03 84 ASN A N 1
ATOM 679 C CA . ASN A 1 84 ? 24.630 -21.711 -3.794 1.00 61.03 84 ASN A CA 1
ATOM 680 C C . ASN A 1 84 ? 25.371 -21.897 -2.460 1.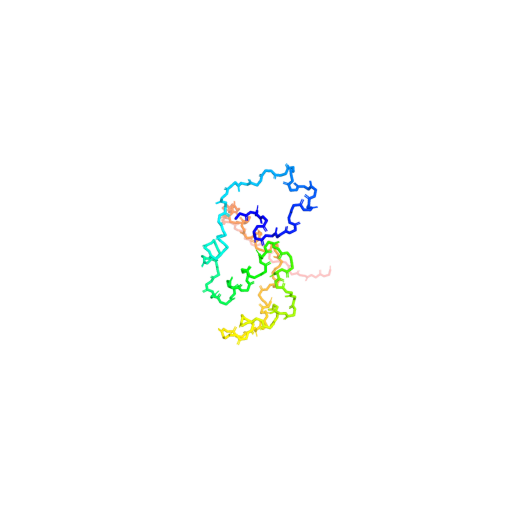00 61.03 84 ASN A C 1
ATOM 682 O O . ASN A 1 84 ? 25.658 -23.022 -2.055 1.00 61.03 84 ASN A O 1
ATOM 686 N N . SER A 1 85 ? 25.689 -20.795 -1.778 1.00 60.94 85 SER A N 1
ATOM 687 C CA . SER A 1 85 ? 26.285 -20.801 -0.453 1.00 60.94 85 SER A CA 1
ATOM 688 C C . SER A 1 85 ? 25.194 -20.901 0.609 1.00 60.94 85 SER A C 1
ATOM 690 O O . SER A 1 85 ? 24.317 -20.046 0.740 1.00 60.94 85 SER A O 1
ATOM 692 N N . SER A 1 86 ? 25.251 -21.964 1.411 1.00 68.94 86 SER A N 1
ATOM 693 C CA . SER A 1 86 ? 24.459 -22.050 2.637 1.00 68.94 86 SER A CA 1
ATOM 694 C C . SER A 1 86 ? 24.733 -20.821 3.513 1.00 68.94 86 SER A C 1
ATOM 696 O O . SER A 1 86 ? 25.870 -20.350 3.590 1.00 68.94 86 SER A O 1
ATOM 698 N N . MET A 1 87 ? 23.728 -20.333 4.252 1.00 64.94 87 MET A N 1
ATOM 699 C CA . MET A 1 87 ? 23.884 -19.240 5.231 1.00 64.94 87 MET A CA 1
ATOM 700 C C . MET A 1 87 ? 25.013 -19.509 6.253 1.00 64.94 87 MET A C 1
ATOM 702 O O . MET A 1 87 ? 25.565 -18.586 6.864 1.00 64.94 87 MET A O 1
ATOM 706 N N . PHE A 1 88 ? 25.407 -20.780 6.391 1.00 66.81 88 PHE A N 1
ATOM 707 C CA . PHE A 1 88 ? 26.610 -21.212 7.091 1.00 66.81 88 PHE A CA 1
ATOM 708 C C . PHE A 1 88 ? 27.901 -20.556 6.568 1.00 66.81 88 PHE A C 1
ATOM 710 O O . PHE A 1 88 ? 28.696 -20.090 7.373 1.00 66.81 88 PHE A O 1
ATOM 717 N N . GLU A 1 89 ? 28.124 -20.439 5.258 1.00 66.19 89 GLU A N 1
ATOM 718 C CA . GLU A 1 89 ? 29.362 -19.859 4.703 1.00 66.19 89 GLU A CA 1
ATOM 719 C C . GLU A 1 89 ? 29.477 -18.354 4.990 1.00 66.19 89 GLU A C 1
ATOM 721 O O . GLU A 1 89 ? 30.554 -17.845 5.333 1.00 66.19 89 GLU A O 1
ATOM 726 N N . TYR A 1 90 ? 28.340 -17.650 4.943 1.00 66.31 90 TYR A N 1
ATOM 727 C CA . TYR A 1 90 ? 28.247 -16.226 5.273 1.00 66.31 90 TYR A CA 1
ATOM 728 C C . TYR A 1 90 ? 28.568 -15.953 6.752 1.00 66.31 90 TYR A C 1
ATOM 730 O O . TYR A 1 90 ? 29.193 -14.948 7.096 1.00 66.31 90 TYR A O 1
ATOM 738 N N . THR A 1 91 ? 28.182 -16.869 7.644 1.00 68.25 91 THR A N 1
ATOM 739 C CA . THR A 1 91 ? 28.394 -16.730 9.094 1.00 68.25 91 THR A CA 1
ATOM 740 C C . THR A 1 91 ? 29.727 -17.318 9.572 1.00 68.25 91 THR A C 1
ATOM 742 O O . THR A 1 91 ? 30.336 -16.776 10.499 1.00 68.25 91 THR A O 1
ATOM 745 N N . ALA A 1 92 ? 30.245 -18.365 8.923 1.00 68.44 92 ALA A N 1
ATOM 746 C CA . ALA A 1 92 ? 31.511 -19.015 9.267 1.00 68.44 92 ALA A CA 1
ATOM 747 C C . ALA A 1 92 ? 32.729 -18.115 9.001 1.00 68.44 92 ALA A C 1
ATOM 749 O O . ALA A 1 92 ? 33.662 -18.076 9.810 1.00 68.44 92 ALA A O 1
ATOM 750 N N . SER A 1 93 ? 32.690 -17.319 7.928 1.00 62.38 93 SER A N 1
ATOM 751 C CA . SER A 1 93 ? 33.773 -16.395 7.557 1.00 62.38 93 SER A CA 1
ATOM 752 C C . SER A 1 93 ? 34.036 -15.323 8.628 1.00 62.38 93 SER A C 1
ATOM 754 O O . SER A 1 93 ? 35.181 -14.927 8.848 1.00 62.38 93 SER A O 1
ATOM 756 N N . ARG A 1 94 ? 33.006 -14.917 9.388 1.00 59.12 94 ARG A N 1
ATOM 757 C CA . ARG A 1 94 ? 33.160 -13.998 10.532 1.00 59.12 94 ARG A CA 1
ATOM 758 C C . ARG A 1 94 ? 33.772 -14.654 11.770 1.00 59.12 94 ARG A C 1
ATOM 760 O O . ARG A 1 94 ? 34.344 -13.958 12.604 1.00 59.12 94 ARG A O 1
ATOM 767 N N . ARG A 1 95 ? 33.693 -15.981 11.895 1.00 58.59 95 ARG A N 1
ATOM 768 C CA . ARG A 1 95 ? 34.245 -16.721 13.041 1.00 58.59 95 ARG A CA 1
ATOM 769 C C . ARG A 1 95 ? 35.746 -16.982 12.892 1.00 58.59 95 ARG A C 1
ATOM 771 O O . ARG A 1 95 ? 36.458 -16.981 13.893 1.00 58.59 95 ARG A O 1
ATOM 778 N N . ASN A 1 96 ? 36.233 -17.141 11.658 1.00 57.81 96 ASN A N 1
ATOM 779 C CA . ASN A 1 96 ? 37.660 -17.331 11.374 1.00 57.81 96 ASN A CA 1
ATOM 780 C C . ASN A 1 96 ? 38.483 -16.033 11.402 1.00 57.81 96 ASN A C 1
ATOM 782 O O . ASN A 1 96 ? 39.670 -16.099 11.704 1.00 57.81 96 ASN A O 1
ATOM 786 N N . GLN A 1 97 ? 37.886 -14.855 11.174 1.00 57.12 97 GLN A N 1
ATOM 787 C CA . GLN A 1 97 ? 38.616 -13.580 11.295 1.00 57.12 97 GLN A CA 1
ATOM 788 C C . GLN A 1 97 ? 39.090 -13.280 12.728 1.00 57.12 97 GLN A C 1
ATOM 790 O O . GLN A 1 97 ? 40.098 -12.605 12.900 1.00 57.12 97 GLN A O 1
ATOM 795 N N . TYR A 1 98 ? 38.426 -13.833 13.750 1.00 54.72 98 TYR A N 1
ATOM 796 C CA . TYR A 1 98 ? 38.852 -13.734 15.154 1.00 54.72 98 TYR A CA 1
ATOM 797 C C . TYR A 1 98 ? 39.748 -14.897 15.622 1.00 54.72 98 TYR A C 1
ATOM 799 O O . TYR A 1 98 ? 40.189 -14.910 16.769 1.00 54.72 98 TYR A O 1
ATOM 807 N N . ARG A 1 99 ? 40.038 -15.878 14.755 1.00 53.16 99 ARG A N 1
ATOM 808 C CA . ARG A 1 99 ? 40.951 -16.999 15.025 1.00 53.16 99 ARG A CA 1
ATOM 809 C C . ARG A 1 99 ? 42.153 -16.938 14.082 1.00 53.16 99 ARG A C 1
ATOM 811 O O . ARG A 1 99 ? 42.351 -17.827 13.262 1.00 53.16 99 ARG A O 1
ATOM 818 N N . GLN A 1 100 ? 42.994 -15.919 14.230 1.00 50.19 100 GLN A N 1
ATOM 819 C CA . GLN A 1 100 ? 44.408 -16.077 13.890 1.00 50.19 100 GLN A CA 1
ATOM 820 C C . GLN A 1 100 ? 45.180 -16.449 15.164 1.00 50.19 100 GLN A C 1
ATOM 822 O O . GLN A 1 100 ? 45.539 -15.558 15.929 1.00 50.19 100 GLN A O 1
ATOM 827 N N . PRO A 1 101 ? 45.475 -17.731 15.432 1.00 50.09 101 PRO A N 1
ATOM 828 C CA . PRO A 1 101 ? 46.672 -18.066 16.178 1.00 50.09 101 PRO A CA 1
ATOM 829 C C . PRO A 1 101 ? 47.869 -18.004 15.224 1.00 50.09 101 PRO A C 1
ATOM 831 O O . PRO A 1 101 ? 47.825 -18.538 14.113 1.00 50.09 101 PRO A O 1
ATOM 834 N N . GLN A 1 102 ? 48.924 -17.322 15.667 1.00 51.03 102 GLN A N 1
ATOM 835 C CA . GLN A 1 102 ? 50.213 -17.229 14.989 1.00 51.03 102 GLN A CA 1
ATOM 836 C C . GLN A 1 102 ? 50.675 -18.574 14.405 1.00 51.03 102 GLN A C 1
ATOM 838 O O . GLN A 1 102 ? 50.764 -19.575 15.115 1.00 51.03 102 GLN A O 1
ATOM 843 N N . ARG A 1 103 ? 51.041 -18.582 13.119 1.00 46.03 103 ARG A N 1
ATOM 844 C CA . ARG A 1 103 ? 51.833 -19.663 12.524 1.00 46.03 103 ARG A CA 1
ATOM 845 C C . ARG A 1 103 ? 53.314 -19.416 12.823 1.00 46.03 103 ARG A C 1
ATOM 847 O O . ARG A 1 103 ? 53.932 -18.576 12.178 1.00 46.03 103 ARG A O 1
ATOM 854 N N . HIS A 1 104 ? 53.877 -20.162 13.771 1.00 41.84 104 HIS A N 1
ATOM 855 C CA . HIS A 1 104 ? 55.322 -20.403 13.820 1.00 41.84 104 HIS A CA 1
ATOM 856 C C . HIS A 1 104 ? 55.710 -21.370 12.683 1.00 41.84 104 HIS A C 1
ATOM 858 O O . HIS A 1 104 ? 54.986 -22.347 12.472 1.00 41.84 104 HIS A O 1
ATOM 864 N N . PRO A 1 105 ? 56.815 -21.150 11.947 1.00 45.47 105 PRO A N 1
ATOM 865 C CA . PRO A 1 105 ? 57.321 -22.117 10.986 1.00 45.47 105 PRO A CA 1
ATOM 866 C C . PRO A 1 105 ? 58.366 -23.005 11.666 1.00 45.47 105 PRO A C 1
ATOM 868 O O . PRO A 1 105 ? 59.369 -22.490 12.153 1.00 45.47 105 PRO A O 1
ATOM 871 N N . ASN A 1 106 ? 58.173 -24.325 11.680 1.00 35.34 106 ASN A N 1
ATOM 872 C CA . ASN A 1 106 ? 59.325 -25.222 11.700 1.00 35.34 106 ASN A CA 1
ATOM 873 C C . ASN A 1 106 ? 58.999 -26.631 11.184 1.00 35.34 106 ASN A C 1
ATOM 875 O O . ASN A 1 106 ? 58.083 -27.257 11.706 1.00 35.34 106 ASN A O 1
ATOM 879 N N . GLN A 1 107 ? 59.808 -27.039 10.192 1.00 38.44 107 GLN A N 1
ATOM 880 C CA . GLN A 1 107 ? 60.353 -28.372 9.861 1.00 38.44 107 GLN A CA 1
ATOM 881 C C . GLN A 1 107 ? 59.410 -29.587 9.753 1.00 38.44 107 GLN A C 1
ATOM 883 O O . GLN A 1 107 ? 58.469 -29.734 10.512 1.00 38.44 107 GLN A O 1
ATOM 888 N N . GLU A 1 108 ? 59.642 -30.629 8.961 1.00 36.66 108 GLU A N 1
ATOM 889 C CA . GLU A 1 108 ? 60.405 -30.984 7.757 1.00 36.66 108 GLU A CA 1
ATOM 890 C C . GLU A 1 108 ? 60.158 -32.507 7.654 1.00 36.66 108 GLU A C 1
ATOM 892 O O . GLU A 1 108 ? 60.240 -3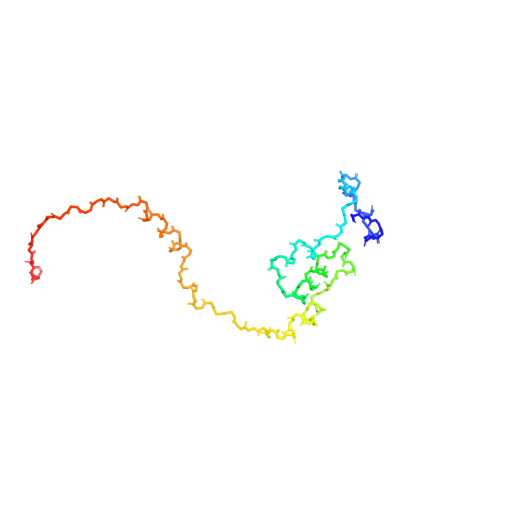3.163 8.687 1.00 36.66 108 GLU A O 1
ATOM 897 N N . GLN A 1 109 ? 59.922 -33.067 6.454 1.00 38.41 109 GLN A N 1
ATOM 898 C CA . GLN A 1 109 ? 60.095 -34.507 6.135 1.00 38.41 109 GLN A CA 1
ATOM 899 C C . GLN A 1 109 ? 59.138 -35.519 6.839 1.00 38.41 109 GLN A C 1
ATOM 901 O O . GLN A 1 109 ? 58.797 -35.398 8.000 1.00 38.41 109 GLN A O 1
ATOM 906 N N . GLN A 1 110 ? 58.602 -36.576 6.226 1.00 37.28 110 GLN A N 1
ATOM 907 C CA . GLN A 1 110 ? 59.084 -37.424 5.143 1.00 37.28 110 GLN A CA 1
ATOM 908 C C . GLN A 1 110 ? 57.901 -38.126 4.451 1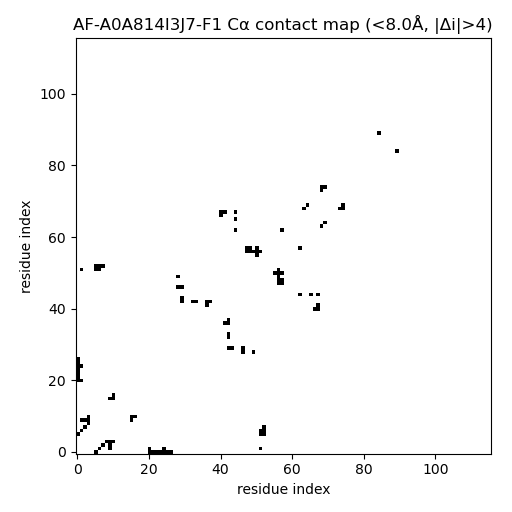.00 37.28 110 GLN A C 1
ATOM 910 O O . GLN A 1 110 ? 56.943 -38.573 5.080 1.00 37.28 110 GLN A O 1
ATOM 915 N N . HIS A 1 111 ? 58.033 -38.223 3.133 1.00 39.12 111 HIS A N 1
ATOM 916 C CA . HIS A 1 111 ? 57.276 -39.057 2.208 1.00 39.12 111 HIS A CA 1
ATOM 917 C C . HIS A 1 111 ? 57.438 -40.541 2.577 1.00 39.12 111 HIS A C 1
ATOM 919 O O . HIS A 1 111 ? 58.571 -40.993 2.722 1.00 39.12 111 HIS A O 1
ATOM 925 N N . PHE A 1 112 ? 56.347 -41.304 2.670 1.00 37.00 112 PHE A N 1
ATOM 926 C CA . PHE A 1 112 ? 56.416 -42.764 2.584 1.00 37.00 112 PHE A CA 1
ATOM 927 C C . PHE A 1 112 ? 55.373 -43.274 1.597 1.00 37.00 112 PHE A C 1
ATOM 929 O O . PHE A 1 112 ? 54.165 -43.171 1.815 1.00 37.00 112 PHE A O 1
ATOM 936 N N . ASP A 1 113 ? 55.896 -43.789 0.487 1.00 41.09 113 ASP A N 1
ATOM 937 C CA . ASP A 1 113 ? 55.165 -44.495 -0.548 1.00 41.09 113 ASP A CA 1
ATOM 938 C C . ASP A 1 113 ? 54.544 -45.796 -0.018 1.00 41.09 113 ASP A C 1
ATOM 940 O O . ASP A 1 113 ? 55.144 -46.575 0.721 1.00 41.09 113 ASP A O 1
ATOM 944 N N . ARG A 1 114 ? 53.311 -45.999 -0.472 1.00 39.19 114 ARG A N 1
ATOM 945 C CA . ARG A 1 114 ? 52.465 -47.199 -0.491 1.00 39.19 114 ARG A CA 1
ATOM 946 C C . ARG A 1 114 ? 53.218 -48.503 -0.787 1.00 39.19 114 ARG A C 1
ATOM 948 O O . ARG A 1 114 ? 53.851 -48.528 -1.830 1.00 39.19 114 ARG A O 1
ATOM 955 N N . VAL A 1 115 ? 52.968 -49.596 -0.040 1.00 37.47 115 VAL A N 1
ATOM 956 C CA . VAL A 1 115 ? 52.733 -50.972 -0.565 1.00 37.47 115 VAL A CA 1
ATOM 957 C C . VAL A 1 115 ? 52.013 -51.857 0.493 1.00 37.47 115 VAL A C 1
ATOM 959 O O . VAL A 1 115 ? 52.491 -51.945 1.617 1.00 37.47 115 VAL A O 1
ATOM 962 N N . TYR A 1 116 ? 50.919 -52.508 0.047 1.00 40.91 116 TYR A N 1
ATOM 963 C CA . TYR A 1 116 ? 50.002 -53.522 0.636 1.00 40.91 116 TYR A CA 1
ATOM 964 C C . TYR A 1 116 ? 49.351 -53.279 2.005 1.00 40.91 116 TYR A C 1
ATOM 966 O O . TYR A 1 116 ? 49.988 -53.523 3.048 1.00 40.91 116 TYR A O 1
#